Protein AF-A0A0A1XBF7-F1 (afdb_monomer_lite)

Structure (mmCIF, N/CA/C/O backbone):
data_AF-A0A0A1XBF7-F1
#
_entry.id   AF-A0A0A1XBF7-F1
#
loop_
_atom_site.group_PDB
_atom_site.id
_atom_site.type_symbol
_atom_site.label_atom_id
_atom_site.label_alt_id
_atom_site.label_comp_id
_atom_site.label_asym_id
_atom_site.label_entity_id
_atom_site.label_seq_id
_atom_site.pdbx_PDB_ins_code
_atom_site.Cartn_x
_atom_site.Cartn_y
_atom_site.Cartn_z
_atom_site.occupancy
_atom_site.B_iso_or_equiv
_atom_site.auth_seq_id
_atom_site.auth_comp_id
_atom_site.auth_asym_id
_atom_site.auth_atom_id
_atom_site.pdbx_PDB_model_num
ATOM 1 N N . MET A 1 1 ? -21.732 -11.216 3.727 1.00 46.47 1 MET A N 1
ATOM 2 C CA . MET A 1 1 ? -20.364 -11.121 3.173 1.00 46.47 1 MET A CA 1
ATOM 3 C C . MET A 1 1 ? -19.471 -10.542 4.257 1.00 46.47 1 MET A C 1
ATOM 5 O O . MET A 1 1 ? -19.802 -9.493 4.789 1.00 46.47 1 MET A O 1
ATOM 9 N N . THR A 1 2 ? -18.441 -11.263 4.695 1.00 53.94 2 THR A N 1
ATOM 10 C CA . THR A 1 2 ? -17.563 -10.824 5.793 1.00 53.94 2 THR A CA 1
ATOM 11 C C . THR A 1 2 ? -16.647 -9.688 5.325 1.00 53.94 2 THR A C 1
ATOM 13 O O . THR A 1 2 ? -16.219 -9.677 4.174 1.00 53.94 2 THR A O 1
ATOM 16 N N . GLN A 1 3 ? -16.316 -8.743 6.213 1.00 61.06 3 GLN A N 1
ATOM 17 C CA . GLN A 1 3 ? -15.456 -7.579 5.929 1.00 61.06 3 GLN A CA 1
ATOM 18 C C . GLN A 1 3 ? -14.129 -7.963 5.238 1.00 61.06 3 GLN A C 1
ATOM 20 O O . GLN A 1 3 ? -13.670 -7.261 4.343 1.00 61.06 3 GLN A O 1
ATOM 25 N N . ARG A 1 4 ? -13.566 -9.136 5.569 1.00 62.69 4 ARG A N 1
ATOM 26 C CA . ARG A 1 4 ? -12.364 -9.700 4.926 1.00 62.69 4 ARG A CA 1
ATOM 27 C C . ARG A 1 4 ? -12.551 -10.056 3.446 1.00 62.69 4 ARG A C 1
ATOM 29 O O . ARG A 1 4 ? -11.630 -9.854 2.666 1.00 62.69 4 ARG A O 1
ATOM 36 N N . GLY A 1 5 ? -13.724 -10.561 3.058 1.00 69.81 5 GLY A N 1
ATOM 37 C CA . GLY A 1 5 ? -14.028 -10.864 1.655 1.00 69.81 5 GLY A CA 1
ATOM 38 C C . GLY A 1 5 ? -14.107 -9.603 0.793 1.00 69.81 5 GLY A C 1
ATOM 39 O O . GLY A 1 5 ? -13.729 -9.636 -0.371 1.00 69.81 5 GLY A O 1
ATOM 40 N N . ASN A 1 6 ? -14.521 -8.481 1.390 1.00 85.56 6 ASN A N 1
ATOM 41 C CA . ASN A 1 6 ? -14.550 -7.187 0.712 1.00 85.56 6 ASN A CA 1
ATOM 42 C C . ASN A 1 6 ? -13.134 -6.614 0.514 1.00 85.56 6 ASN A C 1
ATOM 44 O O . ASN A 1 6 ? -12.812 -6.119 -0.558 1.00 85.56 6 ASN A O 1
ATOM 48 N N . VAL A 1 7 ? -12.256 -6.750 1.518 1.00 93.12 7 VAL A N 1
ATOM 49 C CA . VAL A 1 7 ? -10.851 -6.301 1.432 1.00 93.12 7 VAL A CA 1
ATOM 50 C C . VAL A 1 7 ? -10.088 -7.030 0.326 1.00 93.12 7 VAL A C 1
ATOM 52 O O . VAL A 1 7 ? -9.389 -6.383 -0.445 1.00 93.12 7 VAL A O 1
ATOM 55 N N . ALA A 1 8 ? -10.232 -8.355 0.225 1.00 94.25 8 ALA A N 1
ATOM 56 C CA . ALA A 1 8 ? -9.541 -9.127 -0.806 1.00 94.25 8 ALA A CA 1
ATOM 57 C C . ALA A 1 8 ? -10.028 -8.764 -2.217 1.00 94.25 8 ALA A C 1
ATOM 59 O O . ALA A 1 8 ? -9.209 -8.492 -3.084 1.00 94.25 8 ALA A O 1
ATOM 60 N N . ALA A 1 9 ? -11.347 -8.685 -2.431 1.00 94.69 9 ALA A N 1
ATOM 61 C CA . ALA A 1 9 ? -11.908 -8.323 -3.734 1.00 94.69 9 ALA A CA 1
ATOM 62 C C . ALA A 1 9 ? -11.454 -6.927 -4.199 1.00 94.69 9 ALA A C 1
ATOM 64 O O . ALA A 1 9 ? -10.982 -6.780 -5.323 1.00 94.69 9 ALA A O 1
ATOM 65 N N . LEU A 1 10 ? -11.525 -5.927 -3.311 1.00 95.56 10 LEU A N 1
ATOM 66 C CA . LEU A 1 10 ? -11.044 -4.569 -3.592 1.00 95.56 10 LEU A CA 1
ATOM 67 C C . LEU A 1 10 ? -9.528 -4.522 -3.809 1.00 95.56 10 LEU A C 1
ATOM 69 O O . LEU A 1 10 ? -9.043 -3.771 -4.649 1.00 95.56 10 LEU A O 1
ATOM 73 N N . GLY A 1 11 ? -8.775 -5.322 -3.054 1.00 96.44 11 GLY A N 1
ATOM 74 C CA . GLY A 1 11 ? -7.336 -5.457 -3.235 1.00 96.44 11 GLY A CA 1
ATOM 75 C C . GLY A 1 11 ? -6.986 -5.980 -4.623 1.00 96.44 11 GLY A C 1
ATOM 76 O O . GLY A 1 11 ? -6.201 -5.352 -5.319 1.00 96.44 11 GLY A O 1
ATOM 77 N N . GLU A 1 12 ? -7.600 -7.077 -5.058 1.00 96.69 12 GLU A N 1
ATOM 78 C CA . GLU A 1 12 ? -7.349 -7.649 -6.387 1.00 96.69 12 GLU A CA 1
ATOM 79 C C . GLU A 1 12 ? -7.732 -6.674 -7.520 1.00 96.69 12 GLU A C 1
ATOM 81 O O . GLU A 1 12 ? -6.994 -6.534 -8.496 1.00 96.69 12 GLU A O 1
ATOM 86 N N . GLU A 1 13 ? -8.827 -5.918 -7.371 1.00 96.62 13 GLU A N 1
ATOM 87 C CA . GLU A 1 13 ? -9.210 -4.872 -8.332 1.00 96.62 13 GLU A CA 1
ATOM 88 C C . GLU A 1 13 ? -8.149 -3.762 -8.430 1.00 96.62 13 GLU A C 1
ATOM 90 O O . GLU A 1 13 ? -7.735 -3.372 -9.526 1.00 96.62 13 GLU A O 1
ATOM 95 N N . LEU A 1 14 ? -7.651 -3.279 -7.288 1.00 97.62 14 LEU A N 1
ATOM 96 C CA . LEU A 1 14 ? -6.595 -2.266 -7.258 1.00 97.62 14 LEU A CA 1
ATOM 97 C C . LEU A 1 14 ? -5.254 -2.802 -7.755 1.00 97.62 14 LEU A C 1
ATOM 99 O O . LEU A 1 14 ? -4.527 -2.070 -8.422 1.00 97.62 14 LEU A O 1
ATOM 103 N N . ALA A 1 15 ? -4.919 -4.057 -7.456 1.00 97.94 15 ALA A N 1
ATOM 104 C CA . ALA A 1 15 ? -3.718 -4.699 -7.976 1.00 97.94 15 ALA A CA 1
ATOM 105 C C . ALA A 1 15 ? -3.738 -4.688 -9.508 1.00 97.94 15 ALA A C 1
ATOM 107 O O . ALA A 1 15 ? -2.777 -4.233 -10.132 1.00 97.94 15 ALA A O 1
ATOM 108 N N . HIS A 1 16 ? -4.873 -5.065 -10.104 1.00 97.44 16 HIS A N 1
ATOM 109 C CA . HIS A 1 16 ? -5.060 -5.006 -11.547 1.00 97.44 16 HIS A CA 1
ATOM 110 C C . HIS A 1 16 ? -4.930 -3.578 -12.097 1.00 97.44 16 HIS A C 1
ATOM 112 O O . HIS A 1 16 ? -4.249 -3.358 -13.100 1.00 97.44 16 HIS A O 1
ATOM 118 N N . ALA A 1 17 ? -5.525 -2.587 -11.425 1.00 97.81 17 ALA A N 1
ATOM 119 C CA . ALA A 1 17 ? -5.397 -1.185 -11.820 1.00 97.81 17 ALA A CA 1
ATOM 120 C C . ALA A 1 17 ? -3.930 -0.713 -11.802 1.00 97.81 17 ALA A C 1
ATOM 122 O O . ALA A 1 17 ? -3.468 -0.106 -12.768 1.00 97.81 17 ALA A O 1
ATOM 123 N N . VAL A 1 18 ? -3.164 -1.042 -10.757 1.00 97.94 18 VAL A N 1
ATOM 124 C CA . VAL A 1 18 ? -1.734 -0.698 -10.673 1.00 97.94 18 VAL A CA 1
ATOM 125 C C . VAL A 1 18 ? -0.929 -1.378 -11.779 1.00 97.94 18 VAL A C 1
ATOM 127 O O . VAL A 1 18 ? -0.071 -0.748 -12.396 1.00 97.94 18 VAL A O 1
ATOM 130 N N . GLU A 1 19 ? -1.207 -2.642 -12.080 1.00 96.69 19 GLU A N 1
ATOM 131 C CA . GLU A 1 19 ? -0.538 -3.350 -13.173 1.00 96.69 19 GLU A CA 1
ATOM 132 C C . GLU A 1 19 ? -0.825 -2.705 -14.531 1.00 96.69 19 GLU A C 1
ATOM 134 O O . GLU A 1 19 ? 0.102 -2.478 -15.312 1.00 96.69 19 GLU A O 1
ATOM 139 N N . LEU A 1 20 ? -2.080 -2.328 -14.794 1.00 97.12 20 LEU A N 1
ATOM 140 C CA . LEU A 1 20 ? -2.452 -1.576 -15.994 1.00 97.12 20 LEU A CA 1
ATOM 141 C C . LEU A 1 20 ? -1.713 -0.236 -16.078 1.00 97.12 20 LEU A C 1
ATOM 143 O O . LEU A 1 20 ? -1.249 0.132 -17.160 1.00 97.12 20 LEU A O 1
ATOM 147 N N . ILE A 1 21 ? -1.552 0.471 -14.954 1.00 97.75 21 ILE A N 1
ATOM 148 C CA . ILE A 1 21 ? -0.815 1.741 -14.897 1.00 97.75 21 ILE A CA 1
ATOM 149 C C . ILE A 1 21 ? 0.660 1.556 -15.255 1.00 97.75 21 ILE A C 1
ATOM 151 O O . ILE A 1 21 ? 1.236 2.424 -15.908 1.00 97.75 21 ILE A O 1
ATOM 155 N N . MET A 1 22 ? 1.272 0.445 -14.845 1.00 95.38 22 MET A N 1
ATOM 156 C CA . MET A 1 22 ? 2.708 0.205 -15.021 1.00 95.38 22 MET A CA 1
ATOM 157 C C . MET A 1 22 ? 3.059 -0.463 -16.354 1.00 95.38 22 MET A C 1
ATOM 159 O O . MET A 1 22 ? 4.202 -0.388 -16.804 1.00 95.38 22 MET A O 1
ATOM 163 N N . ARG A 1 23 ? 2.088 -1.097 -17.012 1.00 95.31 23 ARG A N 1
ATOM 164 C CA . ARG A 1 23 ? 2.278 -1.753 -18.307 1.00 95.31 23 ARG A CA 1
ATOM 165 C C . ARG A 1 23 ? 2.612 -0.744 -19.418 1.00 95.31 23 ARG A C 1
ATOM 167 O O . ARG A 1 23 ? 1.905 0.257 -19.570 1.00 95.31 23 ARG A O 1
ATOM 174 N N . PRO A 1 24 ? 3.672 -0.963 -20.217 1.00 95.00 24 PRO A N 1
ATOM 175 C CA . PRO A 1 24 ? 4.071 -0.021 -21.265 1.00 95.00 24 PRO A CA 1
ATOM 176 C C . PRO A 1 24 ? 3.098 -0.011 -22.453 1.00 95.00 24 PRO A C 1
ATOM 178 O O . PRO A 1 24 ? 2.972 1.003 -23.129 1.00 95.00 24 PRO A O 1
ATOM 181 N N . ASP A 1 25 ? 2.380 -1.112 -22.676 1.00 95.94 25 ASP A N 1
ATOM 182 C CA . ASP A 1 25 ? 1.443 -1.320 -23.783 1.00 95.94 25 ASP A CA 1
ATOM 183 C C . ASP A 1 25 ? 0.013 -0.828 -23.495 1.00 95.94 25 ASP A C 1
ATOM 185 O O . ASP A 1 25 ? -0.816 -0.781 -24.403 1.00 95.94 25 ASP A O 1
ATOM 189 N N . THR A 1 26 ? -0.292 -0.426 -22.256 1.00 96.19 26 THR A N 1
ATOM 190 C CA . THR A 1 26 ? -1.619 0.088 -21.891 1.00 96.19 26 THR A CA 1
ATOM 191 C C . THR A 1 26 ? -1.924 1.397 -22.619 1.00 96.19 26 THR A C 1
ATOM 193 O O . THR A 1 26 ? -1.177 2.378 -22.503 1.00 96.19 26 THR A O 1
ATOM 196 N N . ALA A 1 27 ? -3.069 1.433 -23.307 1.00 97.25 27 ALA A N 1
ATOM 197 C CA . ALA A 1 27 ? -3.595 2.633 -23.948 1.00 97.25 27 ALA A CA 1
ATOM 198 C C . ALA A 1 27 ? -3.753 3.781 -22.938 1.00 97.25 27 ALA A C 1
ATOM 200 O O . ALA A 1 27 ? -4.167 3.573 -21.797 1.00 97.25 27 ALA A O 1
ATOM 201 N N . GLN A 1 28 ? -3.466 5.012 -23.371 1.00 96.38 28 GLN A N 1
ATOM 202 C CA . GLN A 1 28 ? -3.440 6.178 -22.481 1.00 96.38 28 GLN A CA 1
ATOM 203 C C . GLN A 1 28 ? -4.759 6.392 -21.724 1.00 96.38 28 GLN A C 1
ATOM 205 O O . GLN A 1 28 ? -4.738 6.722 -20.541 1.00 96.38 28 GLN A O 1
ATOM 210 N N . GLN A 1 29 ? -5.895 6.164 -22.388 1.00 97.12 29 GLN A N 1
ATOM 211 C CA . GLN A 1 29 ? -7.216 6.301 -21.777 1.00 97.12 29 GLN A CA 1
ATOM 212 C C . GLN A 1 29 ? -7.419 5.292 -20.634 1.00 97.12 29 GLN A C 1
ATOM 214 O O . GLN A 1 29 ? -7.747 5.687 -19.519 1.00 97.12 29 GLN A O 1
ATOM 219 N N . SER A 1 30 ? -7.127 4.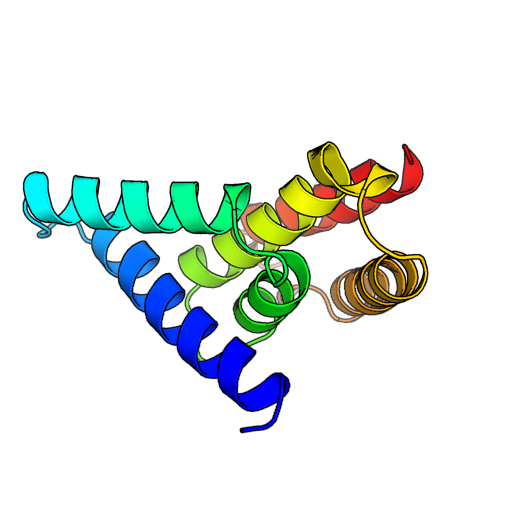010 -20.870 1.00 96.81 30 SER A N 1
ATOM 220 C CA . SER A 1 30 ? -7.233 2.962 -19.846 1.00 96.81 30 SER A CA 1
ATOM 221 C C . SER A 1 30 ? -6.259 3.184 -18.685 1.00 96.81 30 SER A C 1
ATOM 223 O O . SER A 1 30 ? -6.606 2.949 -17.531 1.00 96.81 30 SER A O 1
ATOM 225 N N . ARG A 1 31 ? -5.052 3.695 -18.970 1.00 97.75 31 ARG A N 1
ATOM 226 C CA . ARG A 1 31 ? -4.075 4.078 -17.940 1.00 97.75 31 ARG A CA 1
ATOM 227 C C . ARG A 1 31 ? -4.619 5.193 -17.043 1.00 97.75 31 ARG A C 1
ATOM 229 O O . ARG A 1 31 ? -4.481 5.117 -15.825 1.00 97.75 31 ARG A O 1
ATOM 236 N N . MET A 1 32 ? -5.244 6.209 -17.641 1.00 97.75 32 MET A N 1
ATOM 237 C CA . MET A 1 32 ? -5.858 7.322 -16.914 1.00 97.75 32 MET A CA 1
ATOM 238 C C . MET A 1 32 ? -7.031 6.850 -16.048 1.00 97.75 32 MET A C 1
ATOM 240 O O . MET A 1 32 ? -7.130 7.233 -14.886 1.00 97.75 32 MET A O 1
ATOM 244 N N . GLU A 1 33 ? -7.896 5.988 -16.579 1.00 97.44 33 GLU A N 1
ATOM 245 C CA . GLU A 1 33 ? -9.026 5.416 -15.836 1.00 97.44 33 GLU A CA 1
ATOM 246 C C . GLU A 1 33 ? -8.569 4.597 -14.627 1.00 97.44 33 GLU A C 1
ATOM 248 O O . GLU A 1 33 ? -9.085 4.796 -13.525 1.00 97.44 33 GLU A O 1
ATOM 253 N N . ALA A 1 34 ? -7.558 3.742 -14.807 1.00 97.69 34 ALA A N 1
ATOM 254 C CA . ALA A 1 34 ? -6.959 2.979 -13.718 1.00 97.69 34 ALA A CA 1
ATOM 255 C C . ALA A 1 34 ? -6.350 3.902 -12.649 1.00 97.69 34 ALA A C 1
ATOM 257 O O . ALA A 1 34 ? -6.594 3.712 -11.457 1.00 97.69 34 ALA A O 1
ATOM 258 N N . TYR A 1 35 ? -5.631 4.952 -13.061 1.00 97.25 35 TYR A N 1
ATOM 259 C CA . TYR A 1 35 ? -5.069 5.937 -12.134 1.00 97.25 35 TYR A CA 1
ATOM 260 C C . TYR A 1 35 ? -6.161 6.656 -11.329 1.00 97.25 35 TYR A C 1
ATOM 262 O O . TYR A 1 35 ? -6.082 6.734 -10.104 1.00 97.25 35 TYR A O 1
ATOM 270 N N . MET A 1 36 ? -7.225 7.120 -11.991 1.00 97.44 36 MET A N 1
ATOM 271 C CA . MET A 1 36 ? -8.362 7.755 -11.317 1.00 97.44 36 MET A CA 1
ATOM 272 C C . MET A 1 36 ? -9.085 6.798 -10.362 1.00 97.44 36 MET A C 1
ATOM 274 O O . MET A 1 36 ? -9.579 7.229 -9.321 1.00 97.44 36 MET A O 1
ATOM 278 N N . ALA A 1 37 ? -9.165 5.504 -10.681 1.00 96.50 37 ALA A N 1
ATOM 279 C CA . ALA A 1 37 ? -9.717 4.506 -9.768 1.00 96.50 37 ALA A CA 1
ATOM 280 C C . ALA A 1 37 ? -8.870 4.375 -8.491 1.00 96.50 37 ALA A C 1
ATOM 282 O O . ALA A 1 37 ? -9.425 4.438 -7.392 1.00 96.50 37 ALA A O 1
ATOM 283 N N . CYS A 1 38 ? -7.542 4.287 -8.621 1.00 97.69 38 CYS A N 1
ATOM 284 C CA . CYS A 1 38 ? -6.622 4.253 -7.483 1.00 97.69 38 CYS A CA 1
ATOM 285 C C . CYS A 1 38 ? -6.723 5.514 -6.608 1.00 97.69 38 CYS A C 1
ATOM 287 O O . CYS A 1 38 ? -6.790 5.406 -5.381 1.00 97.69 38 CYS A O 1
ATOM 289 N N . GLU A 1 39 ? -6.772 6.702 -7.220 1.00 96.75 39 GLU A N 1
ATOM 290 C CA . GLU A 1 39 ? -6.868 7.970 -6.486 1.00 96.75 39 GLU A CA 1
ATOM 291 C C . GLU A 1 39 ? -8.203 8.109 -5.746 1.00 96.75 39 GLU A C 1
ATOM 293 O O . GLU A 1 39 ? -8.204 8.375 -4.543 1.00 96.75 39 GLU A O 1
ATOM 298 N N . ARG A 1 40 ? -9.332 7.828 -6.414 1.00 96.00 40 ARG A N 1
ATOM 299 C CA . ARG A 1 40 ? -10.655 7.832 -5.765 1.00 96.00 40 ARG A CA 1
ATOM 300 C C . ARG A 1 40 ? -10.709 6.861 -4.595 1.00 96.00 40 ARG A C 1
ATOM 302 O O . ARG A 1 40 ? -11.168 7.225 -3.518 1.00 96.00 40 ARG A O 1
ATOM 309 N N . PHE A 1 41 ? -10.185 5.644 -4.764 1.00 96.62 41 PHE A N 1
ATOM 310 C CA . PHE A 1 41 ? -10.142 4.673 -3.672 1.00 96.62 41 PHE A CA 1
ATOM 311 C C . PHE A 1 41 ? -9.350 5.207 -2.472 1.00 96.62 41 PHE A C 1
ATOM 313 O O . PHE A 1 41 ? -9.822 5.144 -1.335 1.00 96.62 41 PHE A O 1
ATOM 320 N N . LYS A 1 42 ? -8.154 5.754 -2.716 1.00 95.06 42 LYS A N 1
ATOM 321 C CA . LYS A 1 42 ? -7.279 6.302 -1.673 1.00 95.06 42 LYS A CA 1
ATOM 322 C C . LYS A 1 42 ? -7.987 7.387 -0.853 1.00 95.06 42 LYS A C 1
ATOM 324 O O . LYS A 1 42 ? -7.886 7.384 0.381 1.00 95.06 42 LYS A O 1
ATOM 329 N N . GLU A 1 43 ? -8.727 8.273 -1.514 1.00 92.31 43 GLU A N 1
ATOM 330 C CA . GLU A 1 43 ? -9.428 9.402 -0.895 1.00 92.31 43 GLU A CA 1
ATOM 331 C C . GLU A 1 43 ? -10.732 8.992 -0.203 1.00 92.31 43 GLU A C 1
ATOM 333 O O . GLU A 1 43 ? -10.945 9.337 0.960 1.00 92.31 43 GLU A O 1
ATOM 338 N N . GLU A 1 44 ? -11.563 8.177 -0.845 1.00 91.44 44 GLU A N 1
ATOM 339 C CA . GLU A 1 44 ? -12.947 7.940 -0.415 1.00 91.44 44 GLU A CA 1
ATOM 340 C C . GLU A 1 44 ? -13.114 6.669 0.426 1.00 91.44 44 GLU A C 1
ATOM 342 O O . GLU A 1 44 ? -13.976 6.608 1.304 1.00 91.44 44 GLU A O 1
ATOM 347 N N . SER A 1 45 ? -12.279 5.646 0.210 1.00 92.00 45 SER A N 1
ATOM 348 C CA . SER A 1 45 ? -12.487 4.343 0.844 1.00 92.00 45 SER A CA 1
ATOM 349 C C . SER A 1 45 ? -12.200 4.381 2.352 1.00 92.00 45 SER A C 1
ATOM 351 O O . SER A 1 45 ? -11.116 4.828 2.765 1.00 92.00 45 SER A O 1
ATOM 353 N N . PRO A 1 46 ? -13.110 3.847 3.195 1.00 89.94 46 PRO A N 1
ATOM 354 C CA . PRO A 1 46 ? -12.843 3.626 4.613 1.00 89.94 46 PRO A CA 1
ATOM 355 C C . PRO A 1 46 ? -11.921 2.421 4.845 1.00 89.94 46 PRO A C 1
ATOM 357 O O . PRO A 1 46 ? -11.398 2.263 5.943 1.00 89.94 46 PRO A O 1
ATOM 360 N N . LEU A 1 47 ? -11.702 1.584 3.821 1.00 94.12 47 LEU A N 1
ATOM 361 C CA . LEU A 1 47 ? -10.880 0.375 3.912 1.00 94.12 47 LE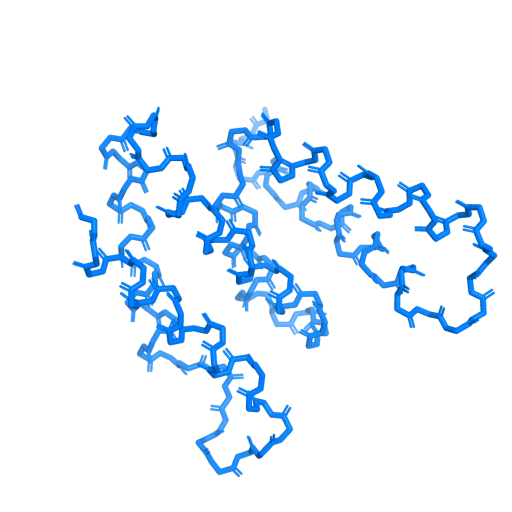U A CA 1
ATOM 362 C C . LEU A 1 47 ? -9.433 0.581 3.437 1.00 94.12 47 LEU A C 1
ATOM 364 O O . LEU A 1 47 ? -8.706 -0.381 3.192 1.00 94.12 47 LEU A O 1
ATOM 368 N N . CYS A 1 48 ? -9.015 1.840 3.278 1.00 95.00 48 CYS A N 1
ATOM 369 C CA . CYS A 1 48 ? -7.747 2.217 2.654 1.00 95.00 48 CYS A CA 1
ATOM 370 C C . CYS A 1 48 ? -6.532 1.537 3.314 1.00 95.00 48 CYS A C 1
ATOM 372 O O . CYS A 1 48 ? -5.719 0.925 2.623 1.00 95.00 48 CYS A O 1
ATOM 374 N N . ALA A 1 49 ? -6.447 1.550 4.648 1.00 95.50 49 ALA A N 1
ATOM 375 C CA . ALA A 1 49 ? -5.341 0.915 5.362 1.00 95.50 49 ALA A CA 1
ATOM 376 C C . ALA A 1 49 ? -5.393 -0.621 5.335 1.00 95.50 49 ALA A C 1
ATOM 378 O O . ALA A 1 49 ? -4.342 -1.246 5.190 1.00 95.50 49 ALA A O 1
ATOM 379 N N . GLN A 1 50 ? -6.570 -1.253 5.437 1.00 96.56 50 GLN A N 1
ATOM 380 C CA . GLN A 1 50 ? -6.633 -2.722 5.430 1.00 96.56 50 GLN A CA 1
ATOM 381 C C . GLN A 1 50 ? -6.361 -3.297 4.037 1.00 96.56 50 GLN A C 1
ATOM 383 O O . GLN A 1 50 ? -5.659 -4.300 3.921 1.00 96.56 50 GLN A O 1
ATOM 388 N N . VAL A 1 51 ? -6.856 -2.644 2.980 1.00 97.62 51 VAL A N 1
ATOM 389 C CA . VAL A 1 51 ? -6.515 -3.006 1.597 1.00 97.62 51 VAL A CA 1
ATOM 390 C C . VAL A 1 51 ? -5.042 -2.716 1.315 1.00 97.62 51 VAL A C 1
ATOM 392 O O . VAL A 1 51 ? -4.359 -3.566 0.751 1.00 97.62 51 VAL A O 1
ATOM 395 N N . GLY A 1 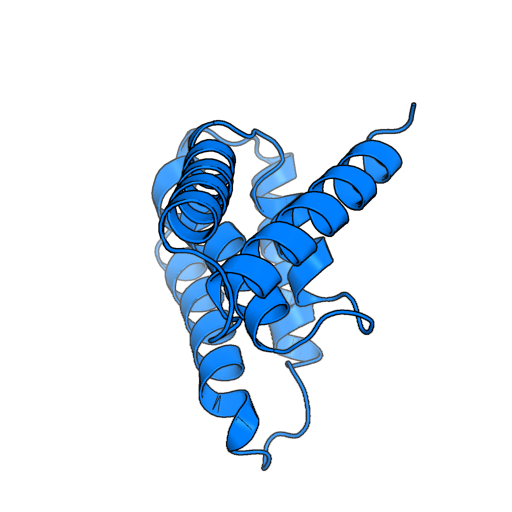52 ? -4.513 -1.583 1.788 1.00 97.25 52 GLY A N 1
ATOM 396 C CA . GLY A 1 52 ? -3.086 -1.274 1.694 1.00 97.25 52 GLY A CA 1
ATOM 397 C C . GLY A 1 52 ? -2.204 -2.361 2.313 1.00 97.25 52 GLY A C 1
ATOM 398 O O . GLY A 1 52 ? -1.267 -2.840 1.675 1.00 97.25 52 GLY A O 1
ATOM 399 N N . LEU A 1 53 ? -2.559 -2.830 3.512 1.00 97.12 53 LEU A N 1
ATOM 400 C CA . LEU A 1 53 ? -1.861 -3.934 4.167 1.00 97.12 53 LEU A CA 1
ATOM 401 C C . LEU A 1 53 ? -1.988 -5.251 3.390 1.00 97.12 53 LEU A C 1
ATOM 403 O O . LEU A 1 53 ? -1.003 -5.980 3.260 1.00 97.12 53 LEU A O 1
ATOM 407 N N . TYR A 1 54 ? -3.182 -5.571 2.886 1.00 97.25 54 TYR A N 1
ATOM 408 C CA . TYR A 1 54 ? -3.416 -6.773 2.083 1.00 97.25 54 TYR A CA 1
ATOM 409 C C . TYR A 1 54 ? -2.514 -6.802 0.841 1.00 97.25 54 TYR A C 1
ATOM 411 O O . TYR A 1 54 ? -1.834 -7.798 0.601 1.00 97.25 54 TYR A O 1
ATOM 419 N N . LEU A 1 55 ? -2.425 -5.681 0.120 1.00 97.69 55 LEU A N 1
ATOM 420 C CA . LEU A 1 55 ? -1.550 -5.531 -1.044 1.00 97.69 55 LEU A CA 1
ATOM 421 C C . LEU A 1 55 ? -0.061 -5.606 -0.681 1.00 97.69 55 LEU A C 1
ATOM 423 O O . LEU A 1 55 ? 0.713 -6.260 -1.373 1.00 97.69 55 LEU A O 1
ATOM 427 N N . ALA A 1 56 ? 0.350 -4.964 0.416 1.00 96.88 56 ALA A N 1
ATOM 428 C CA . ALA A 1 56 ? 1.749 -4.931 0.844 1.00 96.88 56 ALA A CA 1
ATOM 429 C C . ALA A 1 56 ? 2.267 -6.296 1.336 1.00 96.88 56 ALA A C 1
ATOM 431 O O . ALA A 1 56 ? 3.435 -6.628 1.133 1.00 96.88 56 ALA A O 1
ATOM 432 N N . SER A 1 57 ? 1.407 -7.088 1.983 1.00 94.06 57 SER A N 1
ATOM 433 C CA . SER A 1 57 ? 1.768 -8.378 2.592 1.00 94.06 57 SER A CA 1
ATOM 434 C C . SER A 1 57 ? 1.487 -9.600 1.710 1.00 94.06 57 SER A C 1
ATOM 436 O O . SER A 1 57 ? 2.037 -10.674 1.966 1.00 94.06 57 SER A O 1
ATOM 438 N N . GLY A 1 58 ? 0.665 -9.455 0.666 1.00 93.12 58 GLY A N 1
ATOM 439 C CA . GLY A 1 58 ? 0.329 -10.542 -0.249 1.00 93.12 58 GLY A CA 1
ATOM 440 C C . GLY A 1 58 ? 1.539 -11.009 -1.058 1.00 93.12 58 GLY A C 1
ATOM 441 O O . GLY A 1 58 ? 2.164 -10.240 -1.788 1.00 93.12 58 GLY A O 1
ATOM 442 N N . GLN A 1 59 ? 1.881 -12.293 -0.945 1.00 91.12 59 GLN A N 1
ATOM 443 C CA . GLN A 1 59 ? 3.005 -12.881 -1.682 1.00 91.12 59 GLN A CA 1
ATOM 444 C C . GLN A 1 59 ? 2.735 -12.972 -3.187 1.00 91.12 59 GLN A C 1
ATOM 446 O O . GLN A 1 59 ? 3.681 -12.960 -3.968 1.00 91.12 59 GLN A O 1
ATOM 451 N N . GLN A 1 60 ? 1.462 -13.006 -3.587 1.00 93.12 60 GLN A N 1
ATOM 452 C CA . GLN A 1 60 ? 1.044 -13.048 -4.985 1.00 93.12 60 GLN A CA 1
ATOM 453 C C . GLN A 1 60 ? 1.295 -11.734 -5.740 1.00 93.12 60 GLN A C 1
ATOM 455 O O . GLN A 1 60 ? 1.301 -11.729 -6.967 1.00 93.12 60 GLN A O 1
ATOM 460 N N . PHE A 1 61 ? 1.507 -10.625 -5.027 1.00 96.19 61 PHE A N 1
ATOM 461 C CA . PHE A 1 61 ? 1.609 -9.303 -5.635 1.00 96.19 61 PHE A CA 1
ATOM 462 C C . PHE A 1 61 ? 3.043 -8.933 -6.023 1.00 96.19 61 PHE A C 1
ATOM 464 O O . PHE A 1 61 ? 4.003 -9.154 -5.274 1.00 96.19 61 PHE A O 1
ATOM 471 N N . GLY A 1 62 ? 3.179 -8.301 -7.192 1.00 95.62 62 GLY A N 1
ATOM 472 C CA . GLY A 1 62 ? 4.436 -7.718 -7.655 1.00 95.62 62 GLY A CA 1
ATOM 473 C C . GLY A 1 62 ? 4.877 -6.501 -6.829 1.00 95.62 62 GLY A C 1
ATOM 474 O O . GLY A 1 62 ? 4.103 -5.923 -6.065 1.00 95.62 62 GLY A O 1
ATOM 475 N N . GLN A 1 63 ? 6.130 -6.071 -7.011 1.00 96.19 63 GLN A N 1
ATOM 476 C CA . GLN A 1 63 ? 6.725 -4.972 -6.232 1.00 96.19 63 GLN A CA 1
ATOM 477 C C . GLN A 1 63 ? 5.940 -3.653 -6.357 1.00 96.19 63 GLN A C 1
ATOM 479 O O . GLN A 1 63 ? 5.718 -2.985 -5.353 1.00 96.19 63 GLN A O 1
ATOM 484 N N . ASN A 1 64 ? 5.433 -3.323 -7.551 1.00 97.00 64 ASN A N 1
ATOM 485 C CA . ASN A 1 64 ? 4.637 -2.108 -7.776 1.00 97.00 64 ASN A CA 1
ATOM 486 C C . ASN A 1 64 ? 3.336 -2.098 -6.961 1.00 97.00 64 ASN A C 1
ATOM 488 O O . ASN A 1 64 ? 2.988 -1.092 -6.349 1.00 97.00 64 ASN A O 1
ATOM 492 N N . VAL A 1 65 ? 2.637 -3.235 -6.921 1.00 98.19 65 VAL A N 1
ATOM 493 C CA . VAL A 1 65 ? 1.387 -3.395 -6.168 1.00 98.19 65 VAL A CA 1
ATOM 494 C C . VAL A 1 65 ? 1.661 -3.335 -4.664 1.00 98.19 65 VAL A C 1
ATOM 496 O O . VAL A 1 65 ? 0.966 -2.627 -3.936 1.00 98.19 65 VAL A O 1
ATOM 499 N N . LYS A 1 66 ? 2.729 -3.999 -4.200 1.00 98.06 66 LYS A N 1
ATOM 500 C CA . LYS A 1 66 ? 3.170 -3.926 -2.800 1.00 98.06 66 LYS A CA 1
ATOM 501 C C . LYS A 1 66 ? 3.516 -2.496 -2.392 1.00 98.06 66 LYS A C 1
ATOM 503 O O . LYS A 1 66 ? 3.085 -2.040 -1.335 1.00 98.06 66 LYS A O 1
ATOM 508 N N . HIS A 1 67 ? 4.245 -1.773 -3.241 1.00 98.00 67 HIS A N 1
ATOM 509 C CA . HIS A 1 67 ? 4.597 -0.377 -3.007 1.00 98.00 67 HIS A CA 1
ATOM 510 C C . HIS A 1 67 ? 3.350 0.505 -2.914 1.00 98.00 67 HIS A C 1
ATOM 512 O O . HIS A 1 67 ? 3.219 1.284 -1.973 1.00 98.00 67 HIS A O 1
ATOM 518 N N . PHE A 1 68 ? 2.399 0.340 -3.836 1.00 98.31 68 PHE A N 1
ATOM 519 C CA . PHE A 1 68 ? 1.125 1.054 -3.784 1.00 98.31 68 PHE A CA 1
ATOM 520 C C . PHE A 1 68 ? 0.355 0.763 -2.486 1.00 98.31 68 PHE A C 1
ATOM 522 O O . PHE A 1 68 ? -0.137 1.687 -1.842 1.00 98.31 68 PHE A O 1
ATOM 529 N N . GLY A 1 69 ? 0.329 -0.495 -2.035 1.00 98.00 69 GLY A N 1
ATOM 530 C CA . GLY A 1 69 ? -0.255 -0.867 -0.745 1.00 98.00 69 GLY A CA 1
ATOM 531 C C . GLY A 1 69 ? 0.360 -0.109 0.437 1.00 98.00 69 GLY A C 1
ATOM 532 O O . GLY A 1 69 ? -0.361 0.437 1.276 1.00 98.00 69 GLY A O 1
ATOM 533 N N . LEU A 1 70 ? 1.691 0.012 0.464 1.00 98.12 70 LEU A N 1
ATOM 534 C CA . LEU A 1 70 ? 2.404 0.807 1.470 1.00 98.12 70 LEU A CA 1
ATOM 535 C C . LEU A 1 70 ? 2.063 2.305 1.370 1.00 98.12 70 LEU A C 1
ATOM 537 O O . LEU A 1 70 ? 1.868 2.958 2.395 1.00 98.12 70 LEU A O 1
ATOM 541 N N . GLN A 1 71 ? 1.906 2.847 0.158 1.00 97.94 71 GLN A N 1
ATOM 542 C CA . GLN A 1 71 ? 1.484 4.239 -0.041 1.00 97.94 71 GLN A CA 1
ATOM 543 C C . GLN A 1 71 ? 0.067 4.509 0.486 1.00 97.94 71 GLN A C 1
ATOM 545 O O . GLN A 1 71 ? -0.180 5.579 1.043 1.00 97.94 71 GLN A O 1
ATOM 550 N N . LEU A 1 72 ? -0.862 3.553 0.369 1.00 98.00 72 LEU A N 1
ATOM 551 C CA . LEU A 1 72 ? -2.206 3.671 0.953 1.00 98.00 72 LEU A CA 1
ATOM 552 C C . LEU A 1 72 ? -2.157 3.732 2.488 1.00 98.00 72 LEU A C 1
ATOM 554 O O . L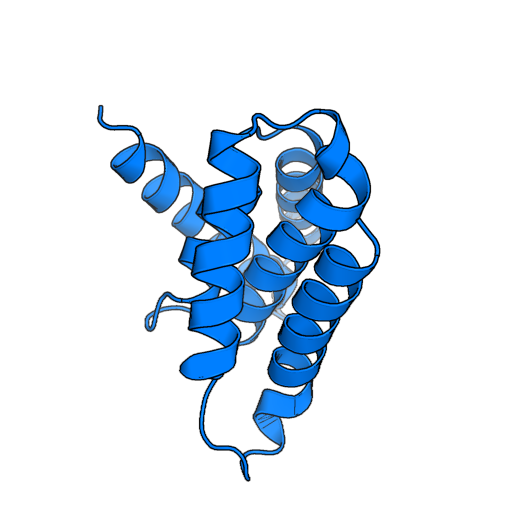EU A 1 72 ? -2.856 4.542 3.112 1.00 98.00 72 LEU A O 1
ATOM 558 N N . MET A 1 73 ? -1.298 2.915 3.103 1.00 97.81 73 MET A N 1
ATOM 559 C CA . MET A 1 73 ? -1.070 2.956 4.549 1.00 97.81 73 MET A CA 1
ATOM 560 C C . MET A 1 73 ? -0.463 4.299 4.978 1.00 97.81 73 MET A C 1
ATOM 562 O O . MET A 1 73 ? -0.995 4.939 5.888 1.00 97.81 73 MET A O 1
ATOM 566 N N . GLU A 1 74 ? 0.590 4.766 4.295 1.00 97.94 74 GLU A N 1
ATOM 567 C CA . GLU A 1 74 ? 1.209 6.077 4.545 1.00 97.94 74 GLU A CA 1
ATOM 568 C C . GLU A 1 74 ? 0.174 7.204 4.429 1.00 97.94 74 GLU A C 1
ATOM 570 O O . GLU A 1 74 ? 0.059 8.041 5.326 1.00 97.94 74 GLU A O 1
ATOM 575 N N . TYR A 1 75 ? -0.624 7.207 3.357 1.00 97.38 75 TYR A N 1
ATOM 576 C CA . TYR A 1 75 ? -1.663 8.208 3.132 1.00 97.38 75 TYR A CA 1
ATOM 577 C C . TYR A 1 75 ? -2.683 8.228 4.274 1.00 97.38 75 TYR A C 1
ATOM 579 O O . TYR A 1 75 ? -3.039 9.298 4.774 1.00 97.38 75 TYR A O 1
ATOM 587 N N . THR A 1 76 ? -3.119 7.053 4.733 1.00 97.38 76 THR A N 1
ATOM 588 C CA . THR A 1 76 ? -4.081 6.947 5.835 1.00 97.38 76 THR A CA 1
ATOM 589 C C . THR A 1 76 ? -3.519 7.561 7.120 1.00 97.38 76 THR A C 1
ATOM 591 O O . THR A 1 76 ? -4.198 8.358 7.768 1.00 97.38 76 THR A O 1
ATOM 594 N N . ILE A 1 77 ? -2.255 7.286 7.456 1.00 97.44 77 ILE A N 1
ATOM 595 C CA . ILE A 1 77 ? -1.588 7.873 8.631 1.00 97.44 77 ILE A CA 1
ATOM 596 C C . ILE A 1 77 ? -1.379 9.383 8.459 1.00 97.44 77 ILE A C 1
ATOM 598 O O . ILE A 1 77 ? -1.513 10.163 9.401 1.00 97.44 77 ILE A O 1
ATOM 602 N N . LYS A 1 78 ? -1.061 9.833 7.248 1.00 97.00 78 LYS A N 1
ATOM 603 C CA . LYS A 1 78 ? -0.739 11.237 7.001 1.00 97.00 78 LYS A CA 1
ATOM 604 C C . LYS A 1 78 ? -1.972 12.138 6.941 1.00 97.00 78 LYS A C 1
ATOM 606 O O . LYS A 1 78 ? -1.916 13.276 7.410 1.00 97.00 78 LYS A O 1
ATOM 611 N N . PHE A 1 79 ? -3.074 11.660 6.378 1.00 96.19 79 PHE A N 1
ATOM 612 C CA . PHE A 1 79 ? -4.227 12.511 6.073 1.00 96.19 79 PHE A CA 1
ATOM 613 C C . PHE A 1 79 ? -5.503 12.102 6.802 1.00 96.19 79 PHE A C 1
ATOM 615 O O . PHE A 1 79 ? -6.310 12.967 7.128 1.00 96.19 79 PHE A O 1
ATOM 622 N N . LYS A 1 80 ? -5.679 10.815 7.117 1.00 95.06 80 LYS A N 1
ATOM 623 C CA . LYS A 1 80 ? -6.914 10.294 7.728 1.00 95.06 80 LYS A CA 1
ATOM 624 C C . LYS A 1 80 ? -6.791 10.012 9.232 1.00 95.06 80 LYS A C 1
ATOM 626 O O . LYS A 1 80 ? -7.804 9.761 9.875 1.00 95.06 80 LYS A O 1
ATOM 631 N N . TRP A 1 81 ? -5.595 10.110 9.825 1.00 95.81 81 TRP A N 1
ATOM 632 C CA . TRP A 1 81 ? -5.325 9.701 11.216 1.00 95.81 81 TRP A CA 1
ATOM 633 C C . TRP A 1 81 ? -6.269 10.285 12.270 1.00 95.81 81 TRP A C 1
ATOM 635 O O . TRP A 1 81 ? -6.678 9.586 13.194 1.00 95.81 81 TRP A O 1
ATOM 645 N N . ASN A 1 82 ? -6.641 11.557 12.146 1.00 95.00 82 ASN A N 1
ATOM 646 C CA . ASN A 1 82 ? -7.518 12.205 13.125 1.00 95.00 82 ASN A CA 1
ATOM 647 C C . ASN A 1 82 ? -8.990 11.794 12.975 1.00 95.00 82 ASN A C 1
ATOM 649 O O . ASN A 1 82 ? -9.761 11.965 13.913 1.00 95.00 82 ASN A O 1
ATOM 653 N N . SER A 1 83 ? -9.366 11.245 11.819 1.00 93.12 83 SER A N 1
ATOM 654 C CA . SER A 1 83 ? -10.744 10.893 11.465 1.00 93.12 83 SER A CA 1
ATOM 655 C C . SER A 1 83 ? -11.038 9.396 11.583 1.00 93.12 83 SER A C 1
ATOM 657 O O . SER A 1 83 ? -12.201 9.004 11.541 1.00 93.12 83 SER A O 1
ATOM 659 N N . ILE A 1 84 ? -10.011 8.553 11.724 1.00 94.19 84 ILE A N 1
ATOM 660 C CA . ILE A 1 84 ? -10.166 7.103 11.896 1.00 94.19 84 ILE A CA 1
ATOM 661 C C . ILE A 1 84 ? -10.373 6.716 13.367 1.00 94.19 84 ILE A C 1
ATOM 663 O O . ILE A 1 84 ? -9.944 7.417 14.289 1.00 94.19 84 ILE A O 1
ATOM 667 N N . SER A 1 85 ? -11.023 5.570 13.585 1.00 95.56 85 SER A N 1
ATOM 668 C CA . SER A 1 85 ? -11.310 5.040 14.920 1.00 95.56 85 SER A CA 1
ATOM 669 C C . SER A 1 85 ? -10.036 4.632 15.670 1.00 95.56 85 SER A C 1
ATOM 671 O O . SER A 1 85 ? -8.979 4.397 15.082 1.00 95.56 85 SER A O 1
ATOM 673 N N . GLN A 1 86 ? -10.133 4.507 16.996 1.00 95.69 86 GLN A N 1
ATOM 674 C CA . GLN A 1 86 ? -9.020 4.004 17.805 1.00 95.69 86 GLN A CA 1
ATOM 675 C C . GLN A 1 86 ? -8.650 2.557 17.443 1.00 95.69 86 GLN A C 1
ATOM 677 O O . GLN A 1 86 ? -7.470 2.215 17.444 1.00 95.69 86 GLN A O 1
ATOM 682 N N . GLU A 1 87 ? -9.639 1.729 17.103 1.00 95.31 87 GLU A N 1
ATOM 683 C CA . GLU A 1 87 ? -9.426 0.364 16.611 1.00 95.31 87 GLU A CA 1
ATOM 684 C C . GLU A 1 87 ? -8.596 0.365 15.324 1.00 95.31 87 GLU A C 1
ATOM 686 O O . GLU A 1 87 ? -7.614 -0.366 15.225 1.00 95.31 87 GLU A O 1
ATOM 691 N N . GLU A 1 88 ? -8.906 1.263 14.386 1.00 94.88 88 GLU A N 1
ATOM 692 C CA . GLU A 1 88 ? -8.150 1.390 13.141 1.00 94.88 88 GLU A CA 1
ATOM 693 C C . GLU A 1 88 ? -6.712 1.866 13.388 1.00 94.88 88 GLU A C 1
ATOM 695 O O . GLU A 1 88 ? -5.765 1.366 12.782 1.00 94.88 88 GLU A O 1
ATOM 700 N N . LYS A 1 89 ? -6.511 2.790 14.336 1.00 96.94 89 LYS A N 1
ATOM 701 C CA . LYS A 1 89 ? -5.162 3.219 14.744 1.00 96.94 89 LYS A CA 1
ATOM 702 C C . LYS A 1 89 ? -4.348 2.060 15.313 1.00 96.94 89 LYS A C 1
ATOM 704 O O . LYS A 1 89 ? -3.166 1.943 14.991 1.00 96.94 89 LYS A O 1
ATOM 709 N N . LEU A 1 90 ? -4.952 1.224 16.160 1.00 96.94 90 LEU A N 1
ATOM 710 C CA . LEU A 1 90 ? -4.297 0.035 16.714 1.00 96.94 90 LEU A CA 1
ATOM 711 C C . LEU A 1 90 ? -3.977 -0.975 15.612 1.00 96.94 90 LEU A C 1
ATOM 713 O O . LEU A 1 90 ? -2.838 -1.431 15.529 1.00 96.94 90 LEU A O 1
ATOM 717 N N . PHE A 1 91 ? -4.930 -1.233 14.712 1.00 96.25 91 PHE A N 1
ATOM 718 C CA . PHE A 1 91 ? -4.727 -2.084 13.544 1.00 96.25 91 PHE A CA 1
ATOM 719 C C . PHE A 1 91 ? -3.522 -1.625 12.710 1.00 96.25 91 PHE A C 1
ATOM 721 O O . PHE A 1 91 ? -2.650 -2.437 12.391 1.00 96.25 91 PHE A O 1
ATOM 728 N N . ILE A 1 92 ? -3.429 -0.331 12.391 1.00 96.94 92 ILE A N 1
ATOM 729 C CA . ILE A 1 92 ? -2.303 0.220 11.627 1.00 96.94 92 ILE A CA 1
ATOM 730 C C . ILE A 1 92 ? -0.992 0.055 12.400 1.00 96.94 92 ILE A C 1
ATOM 732 O O . ILE A 1 92 ? -0.026 -0.454 11.835 1.00 96.94 92 ILE A O 1
ATOM 736 N N . LYS A 1 93 ? -0.952 0.434 13.686 1.00 96.94 93 LYS A N 1
ATOM 737 C CA . LYS A 1 93 ? 0.267 0.352 14.510 1.00 96.94 93 LYS A CA 1
ATOM 738 C C . LYS A 1 93 ? 0.801 -1.073 14.598 1.00 96.94 93 LYS A C 1
ATOM 740 O O . LYS A 1 93 ? 1.975 -1.303 14.323 1.00 96.94 93 LYS A O 1
ATOM 745 N N . GLU A 1 94 ? -0.049 -2.036 14.939 1.00 97.25 94 GLU A N 1
ATOM 746 C CA . GLU A 1 94 ? 0.363 -3.434 15.076 1.00 97.25 94 GLU A CA 1
ATOM 747 C C . GLU A 1 94 ? 0.893 -4.005 13.762 1.00 97.25 94 GLU A C 1
ATOM 749 O O . GLU A 1 94 ? 1.933 -4.667 13.740 1.00 97.25 94 GLU A O 1
ATOM 754 N N . ASN A 1 95 ? 0.200 -3.749 12.652 1.00 96.94 95 ASN A N 1
ATOM 755 C CA . ASN A 1 95 ? 0.589 -4.320 11.370 1.00 96.94 95 ASN A CA 1
ATOM 756 C C . ASN A 1 95 ? 1.784 -3.603 10.737 1.00 96.94 95 ASN A C 1
ATOM 758 O O . ASN A 1 95 ? 2.612 -4.263 10.116 1.00 96.94 95 ASN A O 1
ATOM 762 N N . ALA A 1 96 ? 1.952 -2.299 10.956 1.00 96.12 96 ALA A N 1
ATOM 763 C CA . ALA A 1 96 ? 3.161 -1.589 10.556 1.00 96.12 96 ALA A CA 1
ATOM 764 C C . ALA A 1 96 ? 4.398 -2.097 11.318 1.00 96.12 96 ALA A C 1
ATOM 766 O O . ALA A 1 96 ? 5.449 -2.299 10.713 1.00 96.12 96 ALA A O 1
ATOM 767 N N . MET A 1 97 ? 4.269 -2.400 12.616 1.00 96.94 97 MET A N 1
ATOM 768 C CA . MET A 1 97 ? 5.358 -3.023 13.377 1.00 96.94 97 MET A CA 1
ATOM 769 C C . MET A 1 97 ? 5.669 -4.445 12.893 1.00 96.94 97 MET A C 1
ATOM 771 O O . MET A 1 97 ? 6.839 -4.818 12.820 1.00 96.94 97 MET A O 1
ATOM 775 N N . LYS A 1 98 ? 4.654 -5.227 12.500 1.00 95.62 98 LYS A N 1
ATOM 776 C CA . LYS A 1 98 ? 4.867 -6.533 11.851 1.00 95.62 98 LYS A CA 1
ATOM 777 C C . LYS A 1 98 ? 5.600 -6.385 10.517 1.00 95.62 98 LYS A C 1
ATOM 779 O O . LYS A 1 98 ? 6.550 -7.122 10.285 1.00 95.62 98 LYS A O 1
ATOM 784 N N . LEU A 1 99 ? 5.210 -5.428 9.670 1.00 94.31 99 LEU A N 1
ATOM 785 C CA . LEU A 1 99 ? 5.903 -5.144 8.406 1.00 94.31 99 LEU A CA 1
ATOM 786 C C . LEU A 1 99 ? 7.369 -4.761 8.632 1.00 94.31 99 LEU A C 1
ATOM 788 O O . LEU A 1 99 ? 8.236 -5.237 7.908 1.00 94.31 99 LEU A O 1
ATOM 792 N N . LEU A 1 100 ? 7.660 -3.956 9.657 1.00 94.69 100 LEU A N 1
ATOM 793 C CA . LEU A 1 100 ? 9.034 -3.618 10.027 1.00 94.69 100 LEU A CA 1
ATOM 794 C C . LEU A 1 100 ? 9.823 -4.849 10.497 1.00 94.69 100 LEU A C 1
ATOM 796 O O . LEU A 1 100 ? 10.986 -5.000 10.138 1.00 94.69 100 LEU A O 1
ATOM 800 N N . HIS A 1 101 ? 9.195 -5.723 11.286 1.00 94.50 101 HIS A N 1
ATOM 801 C CA . HIS A 1 101 ? 9.834 -6.927 11.816 1.00 94.50 101 HIS A CA 1
ATOM 802 C C . HIS A 1 101 ? 10.128 -7.973 10.733 1.00 94.50 101 HIS A C 1
ATOM 804 O O . HIS A 1 101 ? 11.237 -8.497 10.676 1.00 94.50 101 HIS A O 1
ATOM 810 N N . PHE A 1 102 ? 9.145 -8.279 9.881 1.00 91.69 102 PHE A N 1
ATOM 811 C CA . PHE A 1 102 ? 9.304 -9.253 8.798 1.00 91.69 102 PHE A CA 1
ATOM 812 C C . PHE A 1 102 ? 10.116 -8.698 7.625 1.00 91.69 102 PHE A C 1
ATOM 814 O O . PHE A 1 102 ? 10.754 -9.460 6.900 1.00 91.69 102 PHE A O 1
ATOM 821 N N . GLY A 1 103 ? 10.096 -7.378 7.440 1.00 89.00 103 GLY A N 1
ATOM 822 C CA . GLY A 1 103 ? 10.680 -6.720 6.285 1.00 89.00 103 GLY A CA 1
ATOM 823 C C . GLY A 1 103 ? 9.917 -7.014 4.991 1.00 89.00 103 GLY A C 1
ATOM 824 O O . GLY A 1 103 ? 8.875 -7.666 4.962 1.00 89.00 103 GLY A O 1
ATOM 825 N N . VAL A 1 104 ? 10.462 -6.504 3.889 1.00 90.81 104 VAL A N 1
ATOM 826 C CA . VAL A 1 104 ? 9.904 -6.653 2.529 1.00 90.81 104 VAL A CA 1
ATOM 827 C C . VAL A 1 104 ? 10.694 -7.653 1.675 1.00 90.81 104 VAL A C 1
ATOM 829 O O . VAL A 1 104 ? 10.418 -7.801 0.488 1.00 90.81 104 VAL A O 1
ATOM 832 N N . GLY A 1 105 ? 11.676 -8.328 2.282 1.00 89.94 105 GLY A N 1
ATOM 833 C CA . GLY A 1 105 ? 12.615 -9.271 1.672 1.00 89.94 105 GLY A CA 1
ATOM 834 C C . GLY A 1 105 ? 14.019 -9.152 2.292 1.00 89.94 105 GLY A C 1
ATOM 835 O O . GLY A 1 105 ? 14.172 -8.461 3.304 1.00 89.94 105 GLY A O 1
ATOM 836 N N . PRO A 1 106 ? 15.044 -9.804 1.708 1.00 92.00 106 PRO A N 1
ATOM 837 C CA . PRO A 1 106 ? 16.411 -9.795 2.233 1.00 92.00 106 PRO A CA 1
ATOM 838 C C . PRO A 1 106 ? 16.991 -8.381 2.390 1.00 92.00 106 PRO A C 1
ATOM 840 O O . PRO A 1 106 ? 16.731 -7.479 1.582 1.00 92.00 106 PRO A O 1
ATOM 843 N N . ALA A 1 107 ? 17.794 -8.167 3.433 1.00 89.25 107 ALA A 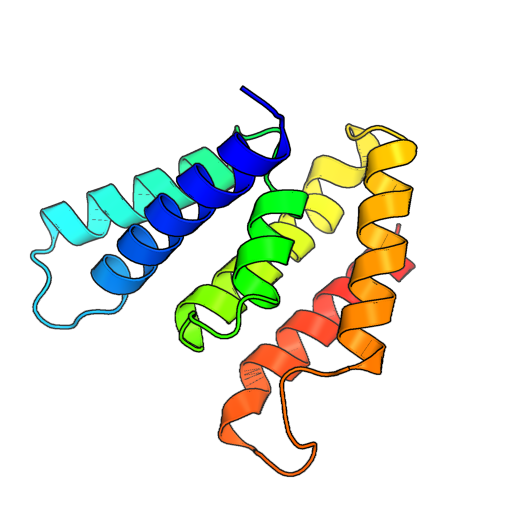N 1
ATOM 844 C CA . ALA A 1 107 ? 18.336 -6.849 3.773 1.00 89.25 107 ALA A CA 1
ATOM 845 C C . ALA A 1 107 ? 19.297 -6.325 2.692 1.00 89.25 107 ALA A C 1
ATOM 847 O O . ALA A 1 107 ? 19.273 -5.140 2.357 1.00 89.25 107 ALA A O 1
ATOM 848 N N . GLU A 1 108 ? 20.059 -7.228 2.091 1.00 93.62 108 GLU A N 1
ATOM 849 C CA . GLU A 1 108 ? 21.035 -7.011 1.031 1.00 93.62 108 GLU A CA 1
ATOM 850 C C . GLU A 1 108 ? 20.415 -6.772 -0.354 1.00 93.62 108 GLU A C 1
ATOM 852 O O . GLU A 1 108 ? 21.079 -6.229 -1.235 1.00 93.62 108 GLU A O 1
ATOM 857 N N . ASP A 1 109 ? 19.142 -7.132 -0.562 1.00 95.25 109 ASP A N 1
ATOM 858 C CA . ASP A 1 109 ? 18.491 -6.973 -1.862 1.00 95.25 109 ASP A CA 1
ATOM 859 C C . ASP A 1 109 ? 18.192 -5.491 -2.145 1.00 95.25 109 ASP A C 1
ATOM 861 O O . ASP A 1 109 ? 17.255 -4.890 -1.600 1.00 95.25 109 ASP A O 1
ATOM 865 N N . ALA A 1 110 ? 19.018 -4.892 -3.003 1.00 93.81 110 ALA A N 1
ATOM 866 C CA . ALA A 1 110 ? 18.905 -3.498 -3.410 1.00 93.81 110 ALA A CA 1
ATOM 867 C C . ALA A 1 110 ? 17.679 -3.227 -4.298 1.00 93.81 110 ALA A C 1
ATOM 869 O O . ALA A 1 110 ? 17.198 -2.094 -4.326 1.00 93.81 110 ALA A O 1
ATOM 870 N N . SER A 1 111 ? 17.127 -4.242 -4.979 1.00 94.31 111 SER A N 1
ATOM 871 C CA . SER A 1 111 ? 15.922 -4.066 -5.803 1.00 94.31 111 SER A CA 1
ATOM 872 C C . SER A 1 111 ? 14.714 -3.651 -4.955 1.00 94.31 111 SER A C 1
ATOM 874 O O . SER A 1 111 ? 13.850 -2.905 -5.410 1.00 94.31 111 SER A O 1
ATOM 876 N N . LEU A 1 112 ? 14.715 -4.027 -3.673 1.00 95.25 112 LEU A N 1
ATOM 877 C CA . LEU A 1 112 ? 13.658 -3.734 -2.708 1.00 95.25 112 LEU A CA 1
ATOM 878 C C . LEU A 1 112 ? 13.838 -2.392 -1.982 1.00 95.25 112 LEU A C 1
ATOM 880 O O . LEU A 1 112 ? 13.089 -2.106 -1.049 1.00 95.25 112 LEU A O 1
ATOM 884 N N . ALA A 1 113 ? 14.815 -1.562 -2.367 1.00 95.94 113 ALA A N 1
ATOM 885 C CA . ALA A 1 113 ? 15.111 -0.303 -1.677 1.00 95.94 113 ALA A CA 1
ATOM 886 C C . ALA A 1 113 ? 13.887 0.625 -1.569 1.00 95.94 113 ALA A C 1
ATOM 888 O O . ALA A 1 113 ? 13.630 1.180 -0.505 1.00 95.94 113 ALA A O 1
ATOM 889 N N . HIS A 1 114 ? 13.088 0.729 -2.632 1.00 95.81 114 HIS A N 1
ATOM 890 C CA . HIS A 1 114 ? 11.867 1.539 -2.648 1.00 95.81 114 HIS A CA 1
ATOM 891 C C . HIS A 1 114 ? 10.790 1.011 -1.681 1.00 95.81 114 HIS A C 1
ATOM 893 O O . HIS A 1 114 ? 10.111 1.795 -1.024 1.00 95.81 114 HIS A O 1
ATOM 899 N N . LEU A 1 115 ? 10.663 -0.312 -1.522 1.00 97.19 115 LEU A N 1
ATOM 900 C CA . LEU A 1 115 ? 9.757 -0.906 -0.532 1.00 97.19 115 LEU A CA 1
ATOM 901 C C . LEU A 1 115 ? 10.261 -0.684 0.902 1.00 97.19 115 LEU A C 1
ATOM 903 O O . LEU A 1 115 ? 9.467 -0.387 1.793 1.00 97.19 115 LEU A O 1
ATOM 907 N N . LYS A 1 116 ? 11.579 -0.786 1.125 1.00 97.06 116 LYS A N 1
ATOM 908 C CA . LYS A 1 116 ? 12.217 -0.504 2.424 1.00 97.06 116 LYS A CA 1
ATOM 909 C C . LYS A 1 116 ? 12.018 0.962 2.835 1.00 97.06 116 LYS A C 1
ATOM 911 O O . LYS A 1 116 ? 11.691 1.237 3.992 1.00 97.06 116 LYS A O 1
ATOM 916 N N . ASP A 1 117 ? 12.160 1.892 1.889 1.00 97.44 117 ASP A N 1
ATOM 917 C CA . ASP A 1 117 ? 11.870 3.315 2.099 1.00 97.44 117 ASP A CA 1
ATOM 918 C C . ASP A 1 117 ? 10.393 3.542 2.446 1.00 97.44 117 ASP A C 1
ATOM 920 O O . ASP A 1 117 ? 10.085 4.170 3.459 1.00 97.44 117 ASP A O 1
ATOM 924 N N . ALA A 1 118 ? 9.469 2.948 1.686 1.00 97.75 118 ALA A N 1
ATOM 925 C CA . ALA A 1 118 ? 8.036 3.076 1.941 1.00 97.75 118 ALA A CA 1
ATOM 926 C C . ALA A 1 118 ? 7.629 2.560 3.337 1.00 97.75 118 ALA A C 1
ATOM 928 O O . ALA A 1 118 ? 6.881 3.235 4.046 1.00 97.75 118 ALA A O 1
ATOM 929 N N . VAL A 1 119 ? 8.173 1.422 3.794 1.00 97.50 119 VAL A N 1
ATOM 930 C CA . VAL A 1 119 ? 7.962 0.951 5.179 1.00 97.50 119 VAL A CA 1
ATOM 931 C C . VAL A 1 119 ? 8.517 1.957 6.189 1.00 97.50 119 VAL A C 1
ATOM 933 O O . VAL A 1 119 ? 7.838 2.293 7.158 1.00 97.50 119 VAL A O 1
ATOM 936 N N . SER A 1 120 ? 9.715 2.494 5.953 1.00 97.31 120 SER A N 1
ATOM 937 C CA . SER A 1 120 ? 10.323 3.496 6.839 1.00 97.31 120 SER A CA 1
ATOM 938 C C . SER A 1 120 ? 9.454 4.751 6.959 1.00 97.31 120 SER A C 1
ATOM 940 O O . SER A 1 120 ? 9.240 5.253 8.063 1.00 97.31 120 SER A O 1
ATOM 942 N N . ARG A 1 121 ? 8.875 5.222 5.850 1.00 97.94 121 ARG A N 1
ATOM 943 C CA . ARG A 1 121 ? 7.955 6.370 5.827 1.00 97.94 121 ARG A CA 1
ATOM 944 C C . ARG A 1 121 ? 6.692 6.119 6.639 1.00 97.94 121 ARG A C 1
ATOM 946 O O . ARG A 1 121 ? 6.288 7.006 7.383 1.00 97.94 121 ARG A O 1
ATOM 953 N N . ILE A 1 122 ? 6.115 4.917 6.571 1.00 97.94 122 ILE A N 1
ATOM 954 C CA . ILE A 1 122 ? 4.979 4.525 7.423 1.00 97.94 122 ILE A CA 1
ATOM 955 C C . ILE A 1 122 ? 5.352 4.667 8.904 1.00 97.94 122 ILE A C 1
ATOM 957 O O . ILE A 1 122 ? 4.615 5.300 9.659 1.00 97.94 122 ILE A O 1
ATOM 961 N N . ILE A 1 123 ? 6.504 4.128 9.323 1.00 97.88 123 ILE A N 1
ATOM 962 C CA . ILE A 1 123 ? 6.958 4.216 10.720 1.00 97.88 123 ILE A CA 1
ATOM 963 C C . ILE A 1 123 ? 7.172 5.673 11.144 1.00 97.88 123 ILE A C 1
ATOM 965 O O . ILE A 1 123 ? 6.692 6.089 12.198 1.00 97.88 123 ILE A O 1
ATOM 969 N N . VAL A 1 124 ? 7.849 6.467 10.313 1.00 98.06 124 VAL A N 1
ATOM 970 C CA . VAL A 1 124 ? 8.113 7.884 10.595 1.00 98.06 124 VAL A CA 1
ATOM 971 C C . VAL A 1 124 ? 6.813 8.683 10.685 1.00 98.06 124 VAL A C 1
ATOM 973 O O . VAL A 1 124 ? 6.651 9.483 11.604 1.00 98.06 124 VAL A O 1
ATOM 976 N N . GLU A 1 125 ? 5.866 8.473 9.770 1.00 97.38 125 GLU A N 1
ATOM 977 C CA . GLU A 1 125 ? 4.556 9.123 9.835 1.00 97.38 125 GLU A CA 1
ATOM 978 C C . GLU A 1 125 ? 3.788 8.715 11.093 1.00 97.38 125 GLU A C 1
ATOM 980 O O . GLU A 1 125 ? 3.183 9.585 11.706 1.00 97.38 125 GLU A O 1
ATOM 985 N N . MET A 1 126 ? 3.855 7.456 11.541 1.00 95.50 126 MET A N 1
ATOM 986 C CA . MET A 1 126 ? 3.219 7.051 12.802 1.00 95.50 126 MET A CA 1
ATOM 987 C C . MET A 1 126 ? 3.839 7.729 14.024 1.00 95.50 126 MET A C 1
ATOM 989 O O . MET A 1 126 ? 3.106 8.093 14.933 1.00 95.50 126 MET A O 1
ATOM 993 N N . ILE A 1 127 ? 5.164 7.896 14.068 1.00 96.06 127 ILE A N 1
ATOM 994 C CA . ILE A 1 127 ? 5.85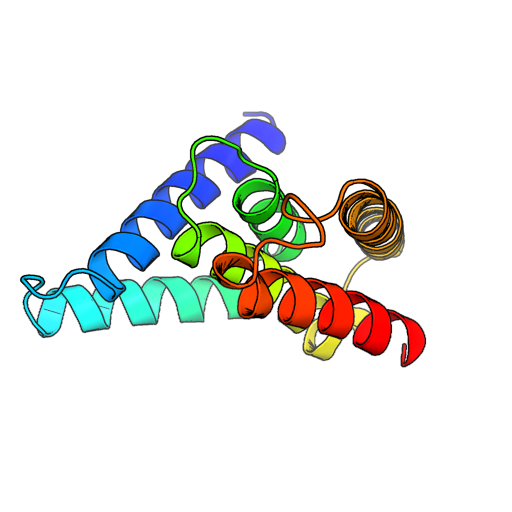6 8.547 15.196 1.00 96.06 127 ILE A CA 1
ATOM 995 C C . ILE A 1 127 ? 5.495 10.036 15.287 1.00 96.06 127 ILE A C 1
ATOM 997 O O . ILE A 1 127 ? 5.440 10.596 16.378 1.00 96.06 127 ILE A O 1
ATOM 1001 N N . LYS A 1 128 ? 5.233 10.685 14.147 1.00 95.94 128 LYS A N 1
ATOM 1002 C CA . LYS A 1 128 ? 4.818 12.095 14.099 1.00 95.94 128 LYS A CA 1
ATOM 1003 C C . LYS A 1 128 ? 3.383 12.341 14.585 1.00 95.94 128 LYS A C 1
ATOM 1005 O O . LYS A 1 128 ? 2.998 13.506 14.688 1.00 95.94 128 LYS A O 1
ATOM 1010 N N . ARG A 1 129 ? 2.583 11.294 14.800 1.00 91.25 129 ARG A N 1
ATOM 1011 C CA . ARG A 1 129 ? 1.146 11.372 15.098 1.00 91.25 129 ARG A CA 1
ATOM 1012 C C . ARG A 1 129 ? 0.826 10.955 16.523 1.00 91.25 129 ARG A C 1
ATOM 1014 O O . ARG A 1 129 ? -0.113 11.570 17.071 1.00 91.25 129 ARG A O 1
#

pLDDT: mean 94.37, std 7.65, range [46.47, 98.31]

Organism: Zeugodacus cucurbitae (NCBI:txid28588)

Secondary structure (DSSP, 8-state):
--HHHHHHHHHHHHHHHHHHHH-TTS-HHHHHHHHHHHHHHHHH-TTHHHHHHHHHH-TTS-HHHHHHHHHHHHHIIIIITTTS-HHHHHHHHHHHHHHHHH-SS-TT-GGGHHHHHHHHHHHHHHHT-

InterPro domains:
  IPR001494 Importin-beta, N-terminal domain [PF03810] (34-100)
  IPR011989 Armadillo-like helical [G3DSA:1.25.10.10] (3-129)
  IPR016024 Armadillo-type fold [SSF48371] (13-129)
  IPR045065 Exportin-1/5 [PTHR11223] (12-129)

Sequence (129 aa):
MTQRGNVAALGEELAHAVELIMRPDTAQQSRMEAYMACERFKEESPLCAQVGLYLASGQQFGQNVKHFGLQLMEYTIKFKWNSISQEEKLFIKENAMKLLHFGVGPAEDASLAHLKDAVSRIIVEMIKR

Foldseek 3Di:
DDPVVVLVVVLVLLLVLQVLLPDPPRDPVSNVVSVVVLVCCLPPPPCQLVSLLCQLPDPPGDLSSNLSSLVSLLSCLQPVVVPDDPVVLVVSVVSLVVCVVVDSDDPPPPVCVSVNVSSVSSVVSNVVD

Radius of gyration: 14.5 Å; chains: 1; bounding box: 41×26×42 Å